Protein AF-A0A359E471-F1 (afdb_monomer_lite)

Foldseek 3Di:
DDWDWDDDPNDTDTDDDDDDPPDDPQQQWQVDWDDDDQKIKTKRQCPPNRQIKIWIWGQDPVRDIDTPDIDTDDPDPPPDPPD

Structure (mmCIF, N/CA/C/O backbone):
data_AF-A0A359E471-F1
#
_entry.id   AF-A0A359E471-F1
#
loop_
_atom_site.group_PDB
_atom_site.id
_atom_site.type_symbol
_atom_site.label_atom_id
_atom_site.label_alt_id
_atom_site.label_comp_id
_atom_site.label_asym_id
_atom_site.label_entity_id
_atom_site.label_seq_id
_atom_site.pdbx_PDB_ins_code
_atom_site.Cartn_x
_atom_site.Cartn_y
_atom_site.Cartn_z
_atom_site.occupancy
_atom_site.B_iso_or_equiv
_atom_site.auth_seq_id
_atom_site.auth_comp_id
_atom_site.auth_asym_id
_atom_site.auth_atom_id
_atom_site.pdbx_PDB_model_num
ATOM 1 N N . ALA A 1 1 ? 4.722 6.692 0.083 1.00 92.69 1 ALA A N 1
ATOM 2 C CA . ALA A 1 1 ? 4.209 6.047 1.317 1.00 92.69 1 ALA A CA 1
ATOM 3 C C . ALA A 1 1 ? 2.691 6.178 1.348 1.00 92.69 1 ALA A C 1
ATOM 5 O O . ALA A 1 1 ? 2.170 7.070 0.691 1.00 92.69 1 ALA A O 1
ATOM 6 N N . VAL A 1 2 ? 1.995 5.332 2.110 1.00 96.94 2 VAL A N 1
ATOM 7 C CA . VAL A 1 2 ? 0.542 5.429 2.345 1.00 96.94 2 VAL A CA 1
ATOM 8 C C . VAL A 1 2 ? 0.295 5.584 3.841 1.00 96.94 2 VAL A C 1
ATOM 10 O O . VAL A 1 2 ? 0.989 4.971 4.645 1.00 96.94 2 VAL A O 1
ATOM 13 N N . TYR A 1 3 ? -0.684 6.396 4.229 1.00 96.94 3 TYR A N 1
ATOM 14 C CA . TYR A 1 3 ? -1.026 6.632 5.632 1.00 96.94 3 TYR A CA 1
ATOM 15 C C . TYR A 1 3 ? -2.460 6.191 5.901 1.00 96.94 3 TYR A C 1
ATOM 17 O O . TYR A 1 3 ? -3.373 6.541 5.155 1.00 96.94 3 TYR A O 1
ATOM 25 N N . VAL A 1 4 ? -2.659 5.435 6.978 1.00 96.44 4 VAL A N 1
ATOM 26 C CA . VAL A 1 4 ? -3.981 4.978 7.415 1.00 96.44 4 VAL A CA 1
ATOM 27 C C . VAL A 1 4 ? -4.411 5.820 8.605 1.00 96.44 4 VAL A C 1
ATOM 29 O O . VAL A 1 4 ? -3.718 5.848 9.624 1.00 96.44 4 VAL A O 1
ATOM 32 N N . PHE A 1 5 ? -5.568 6.468 8.490 1.00 95.88 5 PHE A N 1
ATOM 33 C CA . PHE A 1 5 ? -6.172 7.256 9.560 1.00 95.88 5 PHE A CA 1
ATOM 34 C C . PHE A 1 5 ? -7.411 6.554 10.121 1.00 95.88 5 PHE A C 1
ATOM 36 O O . PHE A 1 5 ? -8.198 5.968 9.380 1.00 95.88 5 PHE A O 1
ATOM 43 N N . GLY A 1 6 ? -7.581 6.623 11.439 1.00 94.19 6 GLY A N 1
ATOM 44 C CA . GLY A 1 6 ? -8.784 6.186 12.142 1.00 94.19 6 GLY A CA 1
ATOM 45 C C . GLY A 1 6 ? -9.586 7.393 12.611 1.00 94.19 6 GLY A C 1
ATOM 46 O O . GLY A 1 6 ? -9.001 8.357 13.110 1.00 94.19 6 GLY A O 1
ATOM 47 N N . LYS A 1 7 ? -10.914 7.340 12.457 1.00 95.62 7 LYS A N 1
ATOM 48 C CA . LYS A 1 7 ? -11.822 8.376 12.958 1.00 95.62 7 LYS A CA 1
ATOM 49 C C . LYS A 1 7 ? -12.383 7.979 14.324 1.00 95.62 7 LYS A C 1
ATOM 51 O O . LYS A 1 7 ? -12.942 6.893 14.455 1.00 95.62 7 LYS A O 1
ATOM 56 N N . SER A 1 8 ? -12.271 8.866 15.309 1.00 94.88 8 SER A N 1
ATOM 57 C CA . SER A 1 8 ? -12.912 8.743 16.622 1.00 94.88 8 SER A CA 1
ATOM 58 C C . SER A 1 8 ? -13.689 10.024 16.917 1.00 94.88 8 SER A C 1
ATOM 60 O O . SER A 1 8 ? -13.099 11.091 17.070 1.00 94.88 8 SER A O 1
ATOM 62 N N . GLY A 1 9 ? -15.023 9.941 16.940 1.00 94.94 9 GLY A N 1
ATOM 63 C CA . GLY A 1 9 ? -15.876 11.133 16.954 1.00 94.94 9 GLY A CA 1
ATOM 64 C C . GLY A 1 9 ? -15.659 11.972 15.692 1.00 94.94 9 GLY A C 1
ATOM 65 O O . GLY A 1 9 ? -15.871 11.480 14.580 1.00 94.94 9 GLY A O 1
ATOM 66 N N . ASP A 1 10 ? -15.201 13.211 15.870 1.00 95.69 10 ASP A N 1
ATOM 67 C CA . ASP A 1 10 ? -14.863 14.140 14.784 1.00 95.69 10 ASP A CA 1
ATOM 68 C C . ASP A 1 10 ? -13.358 14.257 14.507 1.00 95.69 10 ASP A C 1
ATOM 70 O O . ASP A 1 10 ? -12.953 14.950 13.575 1.00 95.69 10 ASP A O 1
ATOM 74 N N . GLU A 1 11 ? -12.524 13.532 15.252 1.00 97.12 11 GLU A N 1
ATOM 75 C CA . GLU A 1 11 ? -11.073 13.575 15.095 1.00 97.12 11 GLU A CA 1
ATOM 76 C C . GLU A 1 11 ? -10.567 12.434 14.209 1.00 97.12 11 GLU A C 1
ATOM 78 O O . GLU A 1 11 ? -10.942 11.269 14.373 1.00 97.12 11 GLU A O 1
ATOM 83 N N . TRP A 1 12 ? -9.670 12.772 13.284 1.00 97.56 12 TRP A N 1
ATOM 84 C CA . TRP A 1 12 ? -8.887 11.811 12.512 1.00 97.56 12 TRP A CA 1
ATOM 85 C C . TRP A 1 12 ? -7.479 11.732 13.084 1.00 97.56 12 TRP A C 1
ATOM 87 O O . TRP A 1 12 ? -6.798 12.745 13.222 1.00 97.56 12 TRP A O 1
ATOM 97 N N . THR A 1 13 ? -7.020 10.520 13.372 1.00 97.50 13 THR A N 1
ATOM 98 C CA . THR A 1 13 ? -5.678 10.274 13.911 1.00 97.50 13 THR A CA 1
ATOM 99 C C . THR A 1 13 ? -4.932 9.301 13.014 1.00 97.50 13 THR A C 1
ATOM 101 O O . THR A 1 13 ? -5.499 8.301 12.568 1.00 97.50 13 THR A O 1
ATOM 104 N N . GLN A 1 14 ? -3.664 9.591 12.719 1.00 97.25 14 GLN A N 1
ATOM 105 C CA . GLN A 1 14 ? -2.818 8.672 11.962 1.00 97.25 14 GLN A CA 1
ATOM 106 C C . GLN A 1 14 ? -2.570 7.425 12.812 1.00 97.25 14 GLN A C 1
ATOM 108 O O . GLN A 1 14 ? -2.030 7.516 13.910 1.00 97.25 14 GLN A O 1
ATOM 113 N N . GLN A 1 15 ? -2.958 6.266 12.293 1.00 96.12 15 GLN A N 1
ATOM 114 C CA . GLN A 1 15 ? -2.807 4.978 12.969 1.00 96.12 15 GLN A CA 1
ATOM 115 C C . GLN A 1 15 ? -1.581 4.229 12.452 1.00 96.12 15 GLN A C 1
ATOM 117 O O . GLN A 1 15 ? -0.847 3.632 13.230 1.00 96.12 15 GLN A O 1
ATOM 122 N N . HIS A 1 16 ? -1.353 4.261 11.135 1.00 97.06 16 HIS A N 1
ATOM 123 C CA . HIS A 1 16 ? -0.250 3.541 10.503 1.00 97.06 16 HIS A CA 1
ATOM 124 C C . HIS A 1 16 ? 0.353 4.340 9.351 1.00 97.06 16 HIS A C 1
ATOM 126 O O . HIS A 1 16 ? -0.337 5.095 8.663 1.00 97.06 16 HIS A O 1
ATOM 132 N N . GLN A 1 17 ? 1.640 4.111 9.119 1.00 96.94 17 GLN A N 1
ATOM 133 C CA . GLN A 1 17 ? 2.337 4.460 7.890 1.00 96.94 17 GLN A CA 1
ATOM 134 C C . GLN A 1 17 ? 2.753 3.154 7.214 1.00 96.94 17 GLN A C 1
ATOM 136 O O . GLN A 1 17 ? 3.436 2.332 7.818 1.00 96.94 17 GLN A O 1
ATOM 141 N N . LEU A 1 18 ? 2.321 2.966 5.974 1.00 97.19 18 LEU A N 1
ATOM 142 C CA . LEU A 1 18 ? 2.621 1.807 5.147 1.00 97.19 18 LEU A CA 1
ATOM 143 C C . LEU A 1 18 ? 3.662 2.191 4.094 1.00 97.19 18 LEU A C 1
ATOM 145 O O . LEU A 1 18 ? 3.597 3.260 3.472 1.00 97.19 18 LEU A O 1
ATOM 149 N N . MET A 1 19 ? 4.622 1.298 3.894 1.00 95.94 19 MET A N 1
ATOM 150 C CA . MET A 1 19 ? 5.679 1.399 2.894 1.00 95.94 19 MET A CA 1
ATOM 151 C C . MET A 1 19 ? 5.820 0.040 2.212 1.00 95.94 19 MET A C 1
ATOM 153 O O . MET A 1 19 ? 5.604 -0.985 2.858 1.00 95.94 19 MET A O 1
ATOM 157 N N . ALA A 1 20 ? 6.180 0.030 0.929 1.00 93.62 20 ALA A N 1
ATOM 158 C CA . ALA A 1 20 ? 6.612 -1.197 0.271 1.00 93.62 20 ALA A CA 1
ATOM 159 C C . ALA A 1 20 ? 7.870 -1.747 0.956 1.00 93.62 20 ALA A C 1
A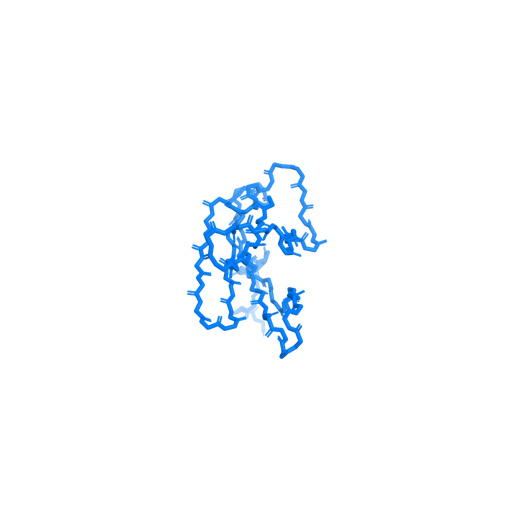TOM 161 O O . ALA A 1 20 ? 8.792 -0.988 1.256 1.00 93.62 20 ALA A O 1
ATOM 162 N N . THR A 1 21 ? 7.911 -3.062 1.173 1.00 92.06 21 THR A N 1
ATOM 163 C CA . THR A 1 21 ? 9.014 -3.762 1.859 1.00 92.06 21 THR A CA 1
ATOM 164 C C . THR A 1 21 ? 10.369 -3.532 1.182 1.00 92.06 21 THR A C 1
ATOM 166 O O . THR A 1 21 ? 11.385 -3.390 1.857 1.00 92.06 21 THR A O 1
ATOM 169 N N . ASN A 1 22 ? 10.386 -3.450 -0.147 1.00 89.38 22 ASN A N 1
ATOM 170 C CA . ASN A 1 22 ? 11.559 -3.203 -0.990 1.00 89.38 22 ASN A CA 1
ATOM 171 C C . ASN A 1 22 ? 11.518 -1.826 -1.685 1.00 89.38 22 ASN A C 1
ATOM 173 O O . ASN A 1 22 ? 12.300 -1.582 -2.606 1.00 89.38 22 ASN A O 1
ATOM 177 N N . GLY A 1 23 ? 10.618 -0.938 -1.252 1.00 87.31 23 GLY A N 1
ATOM 178 C CA . GLY A 1 23 ? 10.394 0.354 -1.889 1.00 87.31 23 GLY A CA 1
ATOM 179 C C . GLY A 1 23 ? 11.564 1.31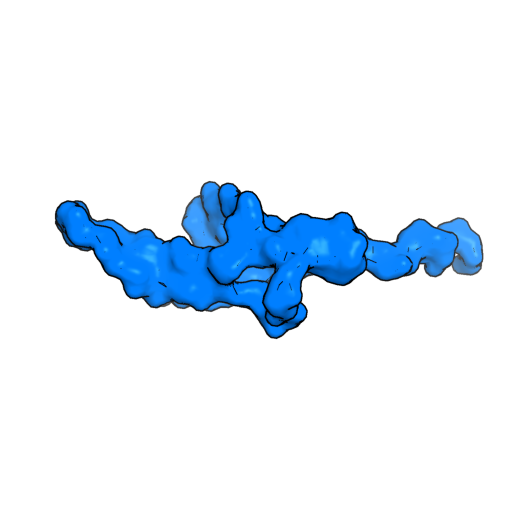9 -1.710 1.00 87.31 23 GLY A C 1
ATOM 180 O O . GLY A 1 23 ? 12.134 1.454 -0.625 1.00 87.31 23 GLY A O 1
ATOM 181 N N . LYS A 1 24 ? 11.885 2.043 -2.776 1.00 92.81 24 LYS A N 1
ATOM 182 C CA . LYS A 1 24 ? 12.927 3.065 -2.849 1.00 92.81 24 LYS A CA 1
ATOM 183 C C . LYS A 1 24 ? 12.311 4.444 -3.068 1.00 92.81 24 LYS A C 1
ATOM 185 O O . LYS A 1 24 ? 11.145 4.610 -3.436 1.00 92.81 24 LYS A O 1
ATOM 190 N N . ILE A 1 25 ? 13.117 5.472 -2.811 1.00 92.38 25 ILE A N 1
ATOM 191 C CA . ILE A 1 25 ? 12.761 6.846 -3.172 1.00 92.38 25 ILE A CA 1
ATOM 192 C C . ILE A 1 25 ? 12.626 6.906 -4.695 1.00 92.38 25 ILE A C 1
ATOM 194 O O . ILE A 1 25 ? 13.551 6.514 -5.398 1.00 92.38 25 ILE A O 1
ATOM 198 N N . GLY A 1 26 ? 11.493 7.417 -5.177 1.00 92.69 26 GLY A N 1
ATOM 199 C CA . GLY A 1 26 ? 11.209 7.515 -6.610 1.00 92.69 26 GLY A CA 1
ATOM 200 C C . GLY A 1 26 ? 10.494 6.306 -7.218 1.00 92.69 26 GLY A C 1
ATOM 201 O O . GLY A 1 26 ? 10.313 6.296 -8.419 1.00 92.69 26 GLY A O 1
ATOM 202 N N . ASP A 1 27 ? 10.048 5.318 -6.431 1.00 95.56 27 ASP A N 1
ATOM 203 C CA . ASP A 1 27 ? 9.229 4.208 -6.965 1.00 95.56 27 ASP A CA 1
ATOM 204 C C . ASP A 1 27 ? 7.739 4.581 -7.125 1.00 95.56 27 ASP A C 1
ATOM 206 O O . ASP A 1 27 ? 6.913 3.773 -7.553 1.00 95.56 27 ASP A O 1
ATOM 210 N N . GLY A 1 28 ? 7.346 5.797 -6.733 1.00 96.75 28 GLY A N 1
ATOM 211 C CA . GLY A 1 28 ? 5.949 6.232 -6.784 1.00 96.75 28 GLY A CA 1
ATOM 212 C C . GLY A 1 28 ? 5.007 5.453 -5.851 1.00 96.75 28 GLY A C 1
ATOM 213 O O . GLY A 1 28 ? 3.798 5.437 -6.070 1.00 96.75 28 GLY A O 1
ATOM 214 N N . PHE A 1 29 ? 5.508 4.773 -4.810 1.00 97.75 29 PHE A N 1
ATOM 215 C CA . PHE A 1 29 ? 4.643 4.009 -3.900 1.00 97.75 29 PHE A CA 1
ATOM 216 C C . PHE A 1 29 ? 3.594 4.906 -3.227 1.00 97.75 29 PHE A C 1
ATOM 218 O O . PHE A 1 29 ? 3.935 5.830 -2.474 1.00 97.75 29 PHE A O 1
ATOM 225 N N . GLY A 1 30 ? 2.319 4.569 -3.416 1.00 97.81 30 GLY A N 1
ATOM 226 C CA . GLY A 1 30 ? 1.182 5.347 -2.925 1.00 97.81 30 GLY A CA 1
ATOM 227 C C . GLY A 1 30 ? 0.536 6.245 -3.978 1.00 97.81 30 GLY A C 1
ATOM 228 O O . GLY A 1 30 ? -0.407 6.953 -3.636 1.00 97.81 30 GLY A O 1
ATOM 229 N N . SER A 1 31 ? 0.989 6.206 -5.237 1.00 97.62 31 SER A N 1
ATOM 230 C CA . SER A 1 31 ? 0.372 6.963 -6.340 1.00 97.62 31 SER A CA 1
ATOM 231 C C . SER A 1 31 ? -1.070 6.540 -6.635 1.00 97.62 31 SER A C 1
ATOM 233 O O . SER A 1 31 ? -1.851 7.328 -7.162 1.00 97.62 31 SER A O 1
ATOM 235 N N . SER A 1 32 ? -1.450 5.312 -6.277 1.00 97.88 32 SER A N 1
ATOM 236 C CA . SER A 1 32 ? -2.832 4.836 -6.313 1.00 97.88 32 SER A CA 1
ATOM 237 C C . SER A 1 32 ? -3.115 3.900 -5.142 1.00 97.88 32 SER A C 1
ATOM 239 O O . SER A 1 32 ? -2.226 3.189 -4.666 1.00 97.88 32 SER A O 1
ATOM 241 N N . VAL A 1 33 ? -4.360 3.918 -4.659 1.00 97.75 33 VAL A N 1
ATOM 242 C CA . VAL A 1 33 ? -4.825 3.087 -3.545 1.00 97.75 33 VAL A CA 1
ATOM 243 C C . VAL A 1 33 ? -6.239 2.587 -3.833 1.00 97.75 33 VAL A C 1
ATOM 245 O O . VAL A 1 33 ? -7.098 3.362 -4.248 1.00 97.75 33 VAL A O 1
ATOM 248 N N . SER A 1 34 ? -6.482 1.306 -3.564 1.00 98.12 34 SER A N 1
ATOM 249 C CA . SER A 1 34 ? -7.816 0.710 -3.473 1.00 98.12 34 SER A CA 1
ATOM 250 C C . SER A 1 34 ? -7.938 -0.050 -2.156 1.00 98.12 34 SER A C 1
ATOM 252 O O . SER A 1 34 ? -6.957 -0.629 -1.689 1.00 98.12 34 SER A O 1
ATOM 254 N N . ALA A 1 35 ? -9.121 -0.045 -1.549 1.00 96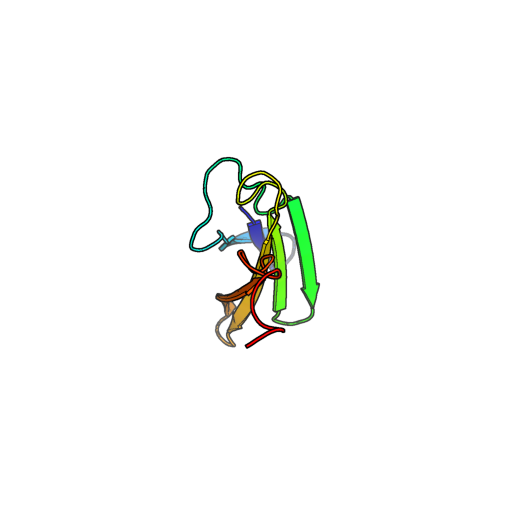.69 35 ALA A N 1
ATOM 255 C CA . ALA A 1 35 ? -9.377 -0.716 -0.281 1.00 96.69 35 ALA A CA 1
ATOM 256 C C . ALA A 1 35 ? -10.708 -1.467 -0.335 1.00 96.69 35 ALA A C 1
ATOM 258 O O . ALA A 1 35 ? -11.706 -0.922 -0.807 1.00 96.69 35 ALA A O 1
ATOM 259 N N . ASP A 1 36 ? -10.712 -2.692 0.186 1.00 97.19 36 ASP A N 1
ATOM 260 C CA . ASP A 1 36 ? -11.908 -3.514 0.355 1.00 97.19 36 ASP A CA 1
ATOM 261 C C . ASP A 1 36 ? -11.799 -4.332 1.648 1.00 97.19 36 ASP A C 1
ATOM 263 O O . ASP A 1 36 ? -10.898 -5.155 1.816 1.00 97.19 36 ASP A O 1
ATOM 267 N N . GLY A 1 37 ? -12.696 -4.070 2.601 1.00 94.94 37 GLY A N 1
ATOM 268 C CA . GLY A 1 37 ? -12.674 -4.696 3.923 1.00 94.94 37 GLY A CA 1
ATOM 269 C C . GLY A 1 37 ? -11.325 -4.545 4.641 1.00 94.94 37 GLY A C 1
ATOM 270 O O . GLY A 1 37 ? -10.930 -3.445 5.029 1.00 94.94 37 GLY A O 1
ATOM 271 N N . ASN A 1 38 ? -10.639 -5.674 4.839 1.00 96.81 38 ASN A N 1
ATOM 272 C CA . ASN A 1 38 ? -9.323 -5.744 5.483 1.00 96.81 38 ASN A CA 1
ATOM 273 C C . ASN A 1 38 ? -8.159 -5.703 4.486 1.00 96.81 38 ASN A C 1
ATOM 275 O O . ASN A 1 38 ? -7.014 -5.827 4.906 1.00 96.81 38 ASN A O 1
ATOM 279 N N . PHE A 1 39 ? -8.424 -5.540 3.193 1.00 97.75 39 PHE A N 1
ATOM 280 C CA . PHE A 1 39 ? -7.407 -5.526 2.152 1.00 97.75 39 PHE A CA 1
ATOM 281 C C . PHE A 1 39 ? -7.193 -4.124 1.599 1.00 97.75 39 PHE A C 1
ATOM 283 O O . PHE A 1 39 ? -8.125 -3.326 1.473 1.00 97.75 39 PHE A O 1
ATOM 290 N N . LEU A 1 40 ? -5.945 -3.833 1.246 1.00 98.00 40 LEU A N 1
ATOM 291 C CA . LEU A 1 40 ? -5.545 -2.580 0.625 1.00 98.00 40 LEU A CA 1
ATOM 292 C C . LEU A 1 40 ? -4.507 -2.881 -0.458 1.00 98.00 40 LEU A C 1
ATOM 294 O O . LEU A 1 40 ? -3.493 -3.514 -0.181 1.00 98.00 40 LEU A O 1
ATOM 298 N N . ILE A 1 41 ? -4.761 -2.441 -1.689 1.00 98.06 41 ILE A N 1
ATOM 299 C CA . ILE A 1 41 ? -3.799 -2.515 -2.793 1.00 98.06 41 ILE A CA 1
ATOM 300 C C . ILE A 1 41 ? -3.209 -1.127 -3.021 1.00 98.06 41 ILE A C 1
ATOM 302 O O . ILE A 1 41 ? -3.951 -0.154 -3.169 1.00 98.06 41 ILE A O 1
ATOM 306 N N . VAL A 1 42 ? -1.880 -1.045 -3.064 1.00 98.38 42 VAL A N 1
ATOM 307 C CA . VAL A 1 42 ? -1.125 0.190 -3.308 1.00 98.38 42 VAL A CA 1
ATOM 308 C C . VAL A 1 42 ? -0.302 0.061 -4.580 1.00 98.38 42 VAL A C 1
ATOM 310 O O . VAL A 1 42 ? 0.466 -0.887 -4.711 1.00 98.38 42 VAL A O 1
ATOM 313 N N . GLY A 1 43 ? -0.417 1.026 -5.489 1.00 97.62 43 GLY A N 1
ATOM 314 C CA . GLY A 1 43 ? 0.419 1.103 -6.686 1.00 97.62 43 GLY A CA 1
ATOM 315 C C . GLY A 1 43 ? 1.744 1.836 -6.455 1.00 97.62 43 GLY A C 1
ATOM 316 O O . GLY A 1 43 ? 1.813 2.794 -5.679 1.00 97.62 43 GLY A O 1
ATOM 317 N N . ALA A 1 44 ? 2.776 1.400 -7.173 1.00 97.56 44 ALA A N 1
ATOM 318 C CA . ALA A 1 44 ? 4.091 2.025 -7.285 1.00 97.56 44 ALA A CA 1
ATOM 319 C C . ALA A 1 44 ? 4.519 2.030 -8.768 1.00 97.56 44 ALA A C 1
ATOM 321 O O . ALA A 1 44 ? 5.234 1.128 -9.204 1.00 97.56 44 ALA A O 1
ATOM 322 N N . PRO A 1 45 ? 4.006 2.967 -9.587 1.00 96.38 45 PRO A N 1
ATOM 323 C CA . PRO A 1 45 ? 4.142 2.914 -11.044 1.00 96.38 45 PRO A CA 1
ATOM 324 C C . PRO A 1 45 ? 5.572 3.136 -11.548 1.00 96.38 45 PRO A C 1
ATOM 326 O O . PRO A 1 45 ? 5.882 2.713 -12.650 1.00 96.38 45 PRO A O 1
ATOM 329 N N . GLU A 1 46 ? 6.442 3.771 -10.763 1.00 96.12 46 GLU A N 1
ATOM 330 C CA . GLU A 1 46 ? 7.816 4.102 -11.175 1.00 96.12 46 GLU A CA 1
ATOM 331 C C . GLU A 1 46 ? 8.821 3.009 -10.770 1.00 96.12 46 GLU A C 1
ATOM 333 O O . GLU A 1 46 ? 9.997 3.064 -11.137 1.00 96.12 46 GLU A O 1
ATOM 338 N N . MET A 1 47 ? 8.360 1.983 -10.045 1.00 93.12 47 MET A N 1
ATOM 339 C CA . MET A 1 47 ? 9.207 0.900 -9.561 1.00 93.12 47 MET A CA 1
ATOM 340 C C . MET A 1 47 ? 9.907 0.164 -10.709 1.00 93.12 47 MET A C 1
ATOM 342 O O . MET A 1 47 ? 9.306 -0.106 -11.751 1.00 93.12 47 MET A O 1
ATOM 346 N N . ASN A 1 48 ? 11.186 -0.161 -10.495 1.00 89.81 48 ASN A N 1
ATOM 347 C CA . ASN A 1 48 ? 12.063 -0.837 -11.459 1.00 89.81 48 ASN A CA 1
ATOM 348 C C . ASN A 1 48 ? 12.142 -0.139 -12.830 1.00 89.81 48 ASN A C 1
ATOM 350 O O . ASN A 1 48 ? 12.246 -0.797 -13.861 1.00 89.81 48 ASN A O 1
ATOM 354 N N . GLY A 1 49 ? 12.119 1.198 -12.847 1.00 89.31 49 GLY A N 1
ATOM 355 C CA . GLY A 1 49 ? 12.219 1.970 -14.087 1.00 89.31 49 GLY A CA 1
ATOM 356 C C . GLY A 1 49 ? 10.913 1.964 -14.875 1.00 89.31 49 GLY A C 1
ATOM 357 O O . GLY A 1 49 ? 10.906 1.600 -16.045 1.00 89.31 49 GLY A O 1
ATOM 358 N N . GLU A 1 50 ? 9.818 2.353 -14.216 1.00 90.75 50 GLU A N 1
ATOM 359 C CA . GLU A 1 50 ? 8.462 2.435 -14.793 1.00 90.75 50 GLU A CA 1
ATOM 360 C C . GLU A 1 50 ? 7.824 1.088 -15.180 1.00 90.75 50 GLU A C 1
ATOM 362 O O . GLU A 1 50 ? 6.747 1.054 -15.776 1.00 90.75 50 GLU A O 1
ATOM 367 N N . GLN A 1 51 ? 8.438 -0.039 -14.801 1.00 92.06 51 GLN A N 1
ATOM 368 C CA . GLN A 1 51 ? 7.811 -1.359 -14.930 1.00 92.06 51 GLN A CA 1
ATOM 369 C C . GLN A 1 51 ? 6.538 -1.446 -14.076 1.00 92.06 51 GLN A C 1
ATOM 371 O O . GLN A 1 51 ? 5.545 -2.059 -14.474 1.00 92.06 51 GLN A O 1
ATOM 376 N N . GLY A 1 52 ? 6.578 -0.795 -12.914 1.00 94.12 52 GLY A N 1
ATOM 377 C CA . GLY A 1 52 ? 5.473 -0.701 -11.984 1.00 94.12 52 GLY A CA 1
ATOM 378 C C . GLY A 1 52 ? 5.294 -1.952 -11.128 1.00 94.12 52 GLY A C 1
ATOM 379 O O . GLY A 1 52 ? 5.588 -3.080 -11.525 1.00 94.12 52 GLY A O 1
ATOM 380 N N . ALA A 1 53 ? 4.764 -1.737 -9.930 1.00 95.75 53 ALA A N 1
ATOM 381 C CA . ALA A 1 53 ? 4.337 -2.803 -9.039 1.00 95.75 53 ALA A CA 1
ATOM 382 C C . ALA A 1 53 ? 3.048 -2.430 -8.301 1.00 95.75 53 ALA A C 1
ATOM 384 O O . ALA A 1 53 ? 2.682 -1.255 -8.179 1.00 95.75 53 ALA A O 1
ATOM 385 N N . ALA A 1 54 ? 2.370 -3.445 -7.778 1.00 96.75 54 ALA A N 1
ATOM 386 C CA . ALA A 1 54 ? 1.265 -3.300 -6.846 1.00 96.75 54 ALA A CA 1
ATOM 387 C C . ALA A 1 54 ? 1.511 -4.146 -5.594 1.00 96.75 54 ALA A C 1
ATOM 389 O O . ALA A 1 54 ? 1.972 -5.279 -5.668 1.00 96.75 54 ALA A O 1
ATOM 390 N N . PHE A 1 55 ? 1.162 -3.607 -4.434 1.00 97.50 55 PHE A N 1
ATOM 391 C CA . PHE A 1 55 ? 1.415 -4.222 -3.137 1.00 97.50 55 PHE A CA 1
ATOM 392 C C . PHE A 1 55 ? 0.099 -4.462 -2.416 1.00 97.50 55 PHE A C 1
ATOM 394 O O . PHE A 1 55 ? -0.669 -3.519 -2.224 1.00 97.50 55 PHE A O 1
ATOM 401 N N . LEU A 1 56 ? -0.152 -5.703 -2.001 1.00 97.94 56 LEU A N 1
ATOM 402 C CA . LEU A 1 56 ? -1.327 -6.058 -1.212 1.00 97.94 56 LEU A CA 1
ATOM 403 C C . LEU A 1 56 ? -0.972 -6.072 0.267 1.00 97.94 56 LEU A C 1
ATOM 405 O O . LEU A 1 56 ? -0.076 -6.797 0.703 1.00 97.94 56 LEU A O 1
ATOM 409 N N . PHE A 1 57 ? -1.731 -5.301 1.028 1.00 98.38 57 PHE A N 1
ATOM 410 C CA . PHE A 1 57 ? -1.702 -5.278 2.474 1.00 98.38 57 PHE A CA 1
ATOM 411 C C . PHE A 1 57 ? -2.976 -5.903 3.024 1.00 98.38 57 PHE A C 1
ATOM 413 O O . PHE A 1 57 ? -4.069 -5.651 2.517 1.00 98.38 57 PHE A O 1
ATOM 420 N N . GLU A 1 58 ? -2.828 -6.673 4.094 1.00 98.19 58 GLU A N 1
ATOM 421 C CA . GLU A 1 58 ? -3.937 -7.208 4.875 1.00 98.19 58 GLU A CA 1
ATOM 422 C C . GLU A 1 58 ? -3.886 -6.650 6.297 1.00 98.19 58 GLU A C 1
ATOM 424 O O . GLU A 1 58 ? -2.821 -6.530 6.913 1.00 98.19 58 GLU A O 1
ATOM 429 N N . LYS A 1 59 ? -5.058 -6.284 6.808 1.00 97.69 59 LYS A N 1
ATOM 430 C CA . LYS A 1 59 ? -5.279 -5.858 8.182 1.00 97.69 59 LYS A CA 1
ATOM 431 C C . LYS A 1 59 ? -5.638 -7.068 9.033 1.00 97.69 59 LYS A C 1
ATOM 433 O O . LYS A 1 59 ? -6.662 -7.712 8.814 1.00 97.69 59 LYS A O 1
ATOM 438 N N . SER A 1 60 ? -4.832 -7.332 10.053 1.00 96.12 60 SER A N 1
ATOM 439 C CA . SER A 1 60 ? -5.123 -8.351 11.055 1.00 96.12 60 SER A CA 1
ATOM 440 C C . SER A 1 60 ? -6.356 -7.986 11.893 1.00 96.12 60 SER A C 1
ATOM 442 O O . SER A 1 60 ? -6.764 -6.824 11.978 1.00 96.12 60 SER A O 1
ATOM 444 N N . GLY A 1 61 ? -6.905 -8.966 12.619 1.00 92.75 61 GLY A N 1
ATOM 445 C CA . GLY A 1 61 ? -7.997 -8.726 13.573 1.00 92.75 61 GLY A CA 1
ATOM 446 C C . GLY A 1 61 ? -7.646 -7.741 14.701 1.00 92.75 61 GLY A C 1
ATOM 447 O O . GLY A 1 61 ? -8.539 -7.100 15.245 1.00 92.75 61 GLY A O 1
ATOM 448 N N . SER A 1 62 ? -6.356 -7.567 15.022 1.00 92.00 62 SER A N 1
ATOM 449 C CA . SER A 1 62 ? -5.872 -6.559 15.982 1.00 92.00 62 SER A CA 1
ATOM 450 C C . SER A 1 62 ? -5.703 -5.164 15.370 1.00 92.00 62 SER A C 1
ATOM 452 O O . SER A 1 62 ? -5.349 -4.220 16.070 1.00 92.00 62 SER A O 1
ATOM 454 N N . GLY A 1 63 ? -5.943 -5.022 14.066 1.00 92.25 63 GLY A N 1
ATOM 455 C CA . GLY A 1 63 ? -5.873 -3.762 13.339 1.00 92.25 63 GLY A CA 1
ATOM 456 C C . GLY A 1 63 ? -4.500 -3.396 12.781 1.00 92.25 63 GLY A C 1
ATOM 457 O O . GLY A 1 63 ? -4.355 -2.294 12.252 1.00 92.25 63 GLY A O 1
ATOM 458 N N . SER A 1 64 ? -3.527 -4.304 12.866 1.00 95.19 64 SER A N 1
ATOM 459 C CA . SER A 1 64 ? -2.184 -4.124 12.313 1.00 95.19 64 SER A CA 1
ATOM 460 C C . SER A 1 64 ? -2.166 -4.487 10.833 1.00 95.19 64 SER A C 1
ATOM 462 O O . SER A 1 64 ? -2.750 -5.490 10.437 1.00 95.19 64 SER A O 1
ATOM 464 N N . TRP A 1 65 ? -1.479 -3.694 10.018 1.00 97.06 65 TRP A N 1
ATOM 465 C CA . TRP A 1 65 ? -1.329 -3.958 8.587 1.00 97.06 65 TRP A CA 1
ATOM 466 C C . TRP A 1 65 ? -0.020 -4.684 8.286 1.00 97.06 65 TRP A C 1
ATOM 468 O O . TRP A 1 65 ? 1.005 -4.416 8.912 1.00 97.06 65 TRP A O 1
ATOM 478 N N . SER A 1 66 ? -0.033 -5.582 7.306 1.00 97.25 66 SER A N 1
ATOM 479 C CA . SER A 1 66 ? 1.169 -6.257 6.804 1.00 97.25 66 SER A CA 1
ATOM 480 C C . SER A 1 66 ? 1.091 -6.431 5.294 1.00 97.25 66 SER A C 1
ATOM 482 O O . SER A 1 66 ? 0.021 -6.733 4.771 1.00 97.25 66 SER A O 1
ATOM 484 N N . GLN A 1 67 ? 2.211 -6.228 4.595 1.00 97.62 67 GLN A N 1
ATOM 485 C CA . GLN A 1 67 ? 2.321 -6.572 3.177 1.00 97.62 67 GLN A CA 1
ATOM 486 C C . GLN A 1 67 ? 2.306 -8.099 3.059 1.00 97.62 67 GLN A C 1
ATOM 488 O O . GLN A 1 67 ? 3.153 -8.764 3.653 1.00 97.62 67 GLN A O 1
ATOM 493 N N . ILE A 1 68 ? 1.353 -8.645 2.307 1.00 97.06 68 ILE A N 1
ATOM 494 C CA . ILE A 1 68 ? 1.189 -10.096 2.120 1.00 97.06 68 ILE A CA 1
ATOM 495 C C . ILE A 1 68 ? 1.475 -10.550 0.688 1.00 97.06 68 ILE A C 1
ATOM 497 O O . ILE A 1 68 ? 1.706 -11.734 0.461 1.00 97.06 68 ILE A O 1
ATOM 501 N N . ALA A 1 69 ? 1.483 -9.626 -0.275 1.00 95.44 69 ALA A N 1
ATOM 502 C CA . ALA A 1 69 ? 1.895 -9.910 -1.641 1.00 95.44 69 ALA A CA 1
ATOM 503 C C . ALA A 1 69 ? 2.476 -8.671 -2.327 1.00 95.44 69 ALA A C 1
ATOM 505 O O . ALA A 1 69 ? 2.184 -7.527 -1.965 1.00 95.44 69 ALA A O 1
ATOM 506 N N . GLU A 1 70 ? 3.274 -8.938 -3.350 1.00 94.88 70 GLU A N 1
ATOM 507 C CA . GLU A 1 70 ? 3.803 -7.975 -4.302 1.00 94.88 70 GLU A CA 1
ATOM 508 C C . GLU A 1 70 ? 3.544 -8.525 -5.704 1.00 94.88 70 GLU A C 1
ATOM 510 O O . GLU A 1 70 ? 3.796 -9.698 -5.980 1.00 94.88 70 GLU A O 1
ATOM 515 N N . PHE A 1 71 ? 2.992 -7.683 -6.566 1.00 94.00 71 PHE A N 1
ATOM 516 C CA . PHE A 1 71 ? 2.669 -7.994 -7.947 1.00 94.00 71 PHE A CA 1
ATOM 517 C C . PHE A 1 71 ? 3.515 -7.096 -8.833 1.00 94.00 71 PHE A C 1
ATOM 519 O O . PHE A 1 71 ? 3.281 -5.891 -8.912 1.00 94.00 71 PHE A O 1
ATOM 526 N N . MET A 1 72 ? 4.482 -7.695 -9.506 1.00 87.00 72 MET A N 1
ATOM 527 C CA . MET A 1 72 ? 5.301 -7.050 -10.522 1.00 87.00 72 MET A CA 1
ATOM 528 C C . MET A 1 72 ? 5.246 -7.887 -11.795 1.00 87.00 72 MET A C 1
ATOM 530 O O . MET A 1 72 ? 4.872 -9.065 -11.758 1.00 87.00 72 MET A O 1
ATOM 534 N N . LEU A 1 73 ? 5.608 -7.289 -12.926 1.00 77.69 73 LEU A N 1
ATOM 535 C CA . LEU A 1 73 ? 5.818 -8.079 -14.133 1.00 77.69 73 LEU A CA 1
ATOM 536 C C . LEU A 1 73 ? 6.944 -9.095 -13.865 1.00 77.69 73 LEU A C 1
ATOM 538 O O . LEU A 1 73 ? 7.961 -8.717 -13.278 1.00 77.69 73 LEU A O 1
ATOM 542 N N .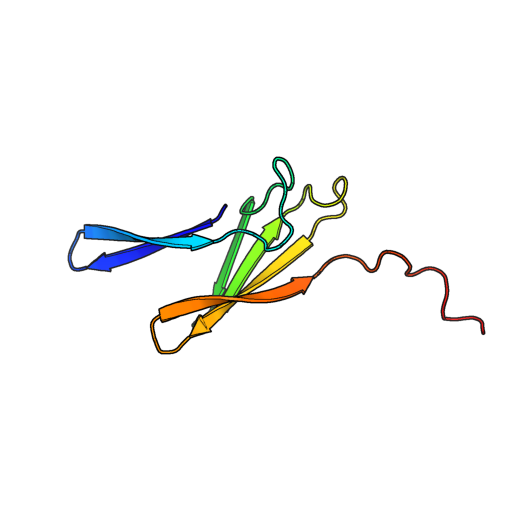 PRO A 1 74 ? 6.786 -10.372 -14.258 1.00 66.44 74 PRO A N 1
ATOM 543 C CA . PRO A 1 74 ? 7.886 -11.323 -14.174 1.00 66.44 74 PRO A CA 1
ATOM 544 C C . PRO A 1 74 ? 9.051 -10.789 -15.014 1.00 66.44 74 PRO A C 1
ATOM 546 O O . PRO A 1 74 ? 8.843 -10.433 -16.176 1.00 66.44 74 PRO A O 1
ATOM 549 N N . GLU A 1 75 ? 10.253 -10.721 -14.431 1.00 62.81 75 GLU A N 1
ATOM 550 C CA . GLU A 1 75 ? 11.439 -10.196 -15.127 1.00 62.81 75 GLU A CA 1
ATOM 551 C C . GLU A 1 75 ? 11.757 -10.979 -16.419 1.00 62.81 75 GLU A C 1
ATOM 553 O O . GLU A 1 75 ? 12.277 -10.386 -17.355 1.00 62.81 75 GLU A O 1
ATOM 558 N N . ASP A 1 76 ? 11.322 -12.244 -16.538 1.00 53.16 76 ASP A N 1
ATOM 559 C CA . ASP A 1 76 ? 11.526 -13.093 -17.721 1.00 53.16 76 ASP A CA 1
ATOM 560 C C . ASP A 1 76 ? 10.242 -13.823 -18.169 1.00 53.16 76 ASP A C 1
ATOM 562 O O . ASP A 1 76 ? 10.040 -15.004 -17.893 1.00 53.16 76 ASP A O 1
ATOM 566 N N . SER A 1 77 ? 9.363 -13.155 -18.925 1.00 52.97 77 SER A N 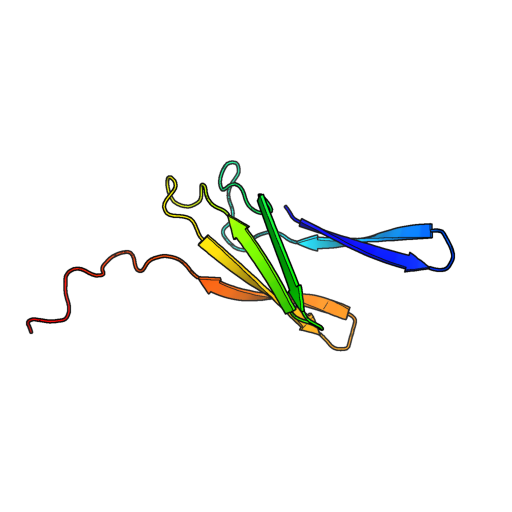1
ATOM 567 C CA . SER A 1 77 ? 8.265 -13.836 -19.651 1.00 52.97 77 SER A CA 1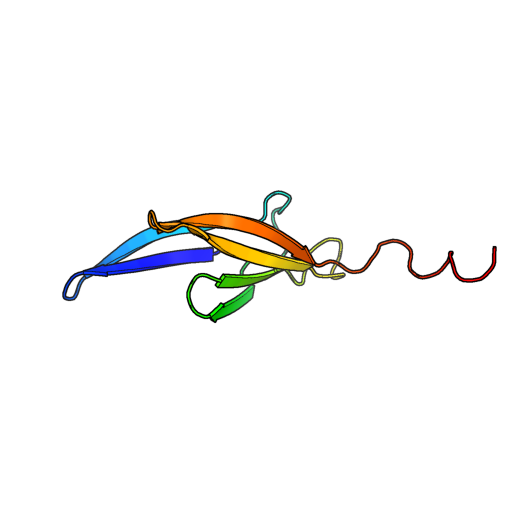
ATOM 568 C C . SER A 1 77 ? 8.605 -14.219 -21.100 1.00 52.97 77 SER A C 1
ATOM 570 O O . SER A 1 77 ? 7.702 -14.519 -21.878 1.00 52.97 77 SER A O 1
ATOM 572 N N . PHE A 1 78 ? 9.893 -14.285 -21.465 1.00 54.78 78 PHE A N 1
ATOM 573 C CA . PHE A 1 78 ? 10.314 -14.742 -22.800 1.00 54.78 78 PHE A CA 1
ATOM 574 C C . PHE A 1 78 ? 10.950 -16.142 -22.872 1.00 54.78 78 PHE A C 1
ATOM 576 O O . PHE A 1 78 ? 11.103 -16.644 -23.978 1.00 54.78 78 PHE A O 1
ATOM 583 N N . GLU A 1 79 ? 11.230 -16.842 -21.768 1.00 50.22 79 GLU A N 1
ATOM 584 C CA . GLU A 1 79 ? 11.899 -18.161 -21.823 1.00 50.22 79 GLU A CA 1
ATOM 585 C C . GLU A 1 79 ? 11.288 -19.166 -20.823 1.00 50.22 79 GLU A C 1
ATOM 587 O O . GLU A 1 79 ? 11.829 -19.412 -19.752 1.00 50.22 79 GLU A O 1
ATOM 592 N N . SER A 1 80 ? 10.125 -19.749 -21.142 1.00 52.44 80 SER A N 1
ATOM 593 C CA . SER A 1 80 ? 9.733 -21.093 -20.644 1.00 52.44 80 SER A CA 1
ATOM 594 C C . SER A 1 80 ? 8.531 -21.706 -21.387 1.00 52.44 80 SER A C 1
ATOM 596 O O . SER A 1 80 ? 7.706 -22.403 -20.799 1.00 52.44 80 SER A O 1
ATOM 598 N N . ALA A 1 81 ? 8.429 -21.486 -22.703 1.00 44.97 81 ALA A N 1
ATOM 599 C CA . ALA A 1 81 ? 7.470 -22.209 -23.555 1.00 44.97 81 ALA A CA 1
ATOM 600 C C . ALA A 1 81 ? 8.121 -23.001 -24.705 1.00 44.97 81 ALA A C 1
ATOM 602 O O . ALA A 1 81 ? 7.407 -23.545 -25.544 1.00 44.97 81 ALA A O 1
ATOM 603 N N . LEU A 1 82 ? 9.454 -23.106 -24.735 1.00 47.41 82 LEU A N 1
ATOM 604 C CA . LEU A 1 82 ? 10.184 -24.045 -25.589 1.00 47.41 82 LEU A CA 1
ATOM 605 C C . LEU A 1 82 ? 11.346 -24.643 -24.788 1.00 47.41 82 LEU A C 1
ATOM 607 O O . LEU A 1 82 ? 12.428 -24.072 -24.716 1.00 47.41 82 LEU A O 1
ATOM 611 N N . GLY A 1 83 ? 11.083 -25.789 -24.170 1.00 43.84 83 GLY A N 1
ATOM 612 C CA . GLY A 1 83 ? 12.059 -26.623 -23.475 1.00 43.84 83 GLY A CA 1
ATOM 613 C C . GLY A 1 83 ? 11.425 -27.942 -23.091 1.00 43.84 83 GLY A C 1
ATOM 614 O O . GLY A 1 83 ? 10.711 -27.945 -22.068 1.00 43.84 83 GLY A O 1
#

pLDDT: mean 90.1, std 14.33, range [43.84, 98.38]

Radius of gyration: 15.7 Å; chains: 1; bounding box: 29×41×42 Å

Secondary structure (DSSP, 8-state):
-EEEEEEETTEEEEEEEE--TT--TTS-TTSEEEEETTEEEEEETTHHHHT-EEEEEEE-TTS-EEEEEEEE--TT-SSSS--

Sequence (83 aa):
AVYVFGKSGDEWTQQHQLMATNGKIGDGFGSSVSADGNFLIVGAPEMNGEQGAAFLFEKSGSGSWSQIAEFMLPEDSFESALG